Protein AF-A0AAN5RH76-F1 (afdb_monomer_lite)

Organism: Klebsiella oxytoca (NCBI:txid571)

Sequence (96 aa):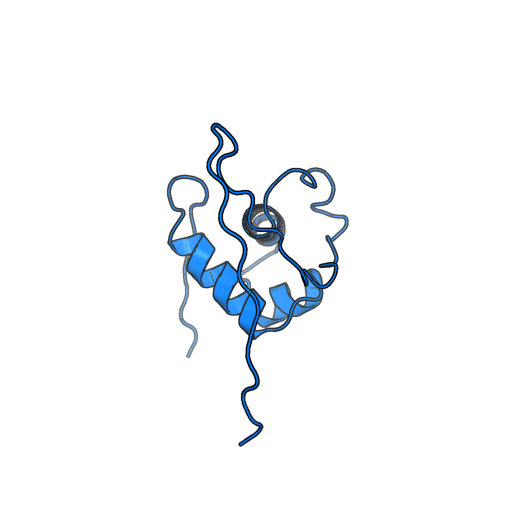
MCSDKLHTASAGVAENTRHQPVQDGYEACFIPPEVRQYTGEPLYILVAWWCLQQRGWVNRCQISDAFKVPARRASYLMSYLRGKSRRVVCEKRKVP

Foldseek 3Di:
DDDDDDDDDDDDDDDDDPDPPPPDDPPQWAQAPQQVVVVVDPPLVSVLSVCVVDPDDDDLVNVCVRRVHDSVVSVVSVVVQPVPCVRHDDDDDDDD

InterPro domains:
  IPR020357 Transcription regulator CaiF/GrlA [PF07180] (22-95)
  IPR036388 Winged helix-like DNA-binding domain superfamily [G3DSA:1.10.10.10] (21-96)

Secondary structure (DSSP, 8-state):
-----------------------TT-------GGGGGGTTS-HHHHHHHHHHTSSS---HHHHHHHHT--HHHHHHHHHHHHT-TTT---------

pLDDT: mean 77.15, std 22.2, range [29.33, 95.56]

Radius of gyration: 18.07 Å; chains: 1; bounding box: 32×41×55 Å

Structure (mmCIF, N/CA/C/O backbone):
data_AF-A0AAN5RH76-F1
#
_entry.id   AF-A0AAN5RH76-F1
#
loop_
_atom_site.group_PDB
_atom_site.id
_atom_site.type_symbol
_atom_site.label_atom_id
_atom_site.label_alt_id
_atom_site.label_comp_id
_atom_site.label_asym_id
_atom_site.label_entity_id
_atom_site.label_seq_id
_atom_site.pdbx_PDB_ins_code
_atom_site.Cartn_x
_atom_site.Cartn_y
_atom_site.Cartn_z
_atom_site.occupancy
_atom_site.B_iso_or_equiv
_atom_site.auth_seq_id
_atom_site.auth_comp_id
_atom_site.auth_asym_id
_atom_site.auth_atom_id
_atom_site.pdbx_PDB_model_num
ATOM 1 N N . MET A 1 1 ? 17.172 -26.462 12.769 1.00 44.03 1 MET A N 1
ATOM 2 C CA . MET A 1 1 ? 16.508 -26.843 14.029 1.00 44.03 1 MET A CA 1
ATOM 3 C C . MET A 1 1 ? 17.140 -26.022 15.132 1.00 44.03 1 MET A C 1
ATOM 5 O O . MET A 1 1 ? 18.332 -26.186 15.333 1.00 44.03 1 MET A O 1
ATOM 9 N N . CYS A 1 2 ? 16.396 -25.124 15.775 1.00 29.33 2 CYS A N 1
ATOM 10 C CA . CYS A 1 2 ? 16.825 -24.471 17.014 1.00 29.33 2 CYS A CA 1
ATOM 11 C C . CYS A 1 2 ? 15.627 -24.427 17.958 1.00 29.33 2 CYS A C 1
ATOM 13 O O . CYS A 1 2 ? 14.510 -24.139 17.533 1.00 29.33 2 CYS A O 1
ATOM 15 N N . SER A 1 3 ? 15.898 -24.840 19.187 1.00 44.19 3 SER A N 1
ATOM 16 C CA . SER A 1 3 ? 14.980 -25.519 20.088 1.00 44.19 3 SER A CA 1
ATOM 17 C C . SER A 1 3 ? 14.177 -24.610 21.013 1.00 44.19 3 SER A C 1
ATOM 19 O O . SER A 1 3 ? 14.541 -23.476 21.305 1.00 44.19 3 SER A O 1
ATOM 21 N N . ASP A 1 4 ? 13.106 -25.230 21.494 1.00 46.94 4 ASP A N 1
ATOM 22 C CA . ASP A 1 4 ? 12.104 -24.845 22.480 1.00 46.94 4 ASP A CA 1
ATOM 23 C C . ASP A 1 4 ? 12.635 -24.851 23.932 1.00 46.94 4 ASP A C 1
ATOM 25 O O . ASP A 1 4 ? 13.320 -25.806 24.313 1.00 46.94 4 ASP A O 1
ATOM 29 N N . LYS A 1 5 ? 12.263 -23.853 24.754 1.00 43.56 5 LYS A N 1
ATOM 30 C CA . LYS A 1 5 ? 12.203 -23.920 26.235 1.00 43.56 5 LYS A CA 1
ATOM 31 C C . LYS A 1 5 ? 11.237 -22.850 26.812 1.00 43.56 5 LYS A C 1
ATOM 33 O O . LYS A 1 5 ? 11.624 -21.704 27.004 1.00 43.56 5 LYS A O 1
ATOM 38 N N . LEU A 1 6 ? 9.975 -23.249 27.032 1.00 49.16 6 LEU A N 1
ATOM 39 C CA . LEU A 1 6 ? 9.156 -23.238 28.283 1.00 49.16 6 LEU A CA 1
ATOM 40 C C . LEU A 1 6 ? 9.670 -22.410 29.500 1.00 49.16 6 LEU A C 1
ATOM 42 O O . LEU A 1 6 ? 10.867 -22.428 29.749 1.00 49.16 6 LEU A O 1
ATOM 46 N N . HIS A 1 7 ? 8.912 -21.784 30.424 1.00 40.00 7 HIS A N 1
ATOM 47 C CA . HIS A 1 7 ? 7.497 -21.711 30.872 1.00 40.00 7 HIS A CA 1
ATOM 48 C C . HIS A 1 7 ? 7.388 -20.542 31.901 1.00 40.00 7 HIS A C 1
ATOM 50 O O . HIS A 1 7 ? 8.385 -20.262 32.564 1.00 40.00 7 HIS A O 1
ATOM 56 N N . THR A 1 8 ? 6.197 -19.970 32.158 1.00 33.16 8 THR A N 1
ATOM 57 C CA . THR A 1 8 ? 5.607 -19.781 33.521 1.00 33.16 8 THR A CA 1
ATOM 58 C C . THR A 1 8 ? 4.255 -19.056 33.444 1.00 33.16 8 THR A C 1
ATOM 60 O O . THR A 1 8 ? 4.109 -18.053 32.754 1.00 33.16 8 THR A O 1
ATOM 63 N N . ALA A 1 9 ? 3.262 -19.615 34.139 1.00 44.28 9 ALA A N 1
ATOM 64 C CA . ALA A 1 9 ? 1.860 -19.208 34.172 1.00 44.28 9 ALA A CA 1
ATOM 65 C C . ALA A 1 9 ? 1.572 -18.059 35.158 1.00 44.28 9 ALA A C 1
ATOM 67 O O . ALA A 1 9 ? 2.264 -17.916 36.162 1.00 44.28 9 ALA A O 1
ATOM 68 N N . SER A 1 10 ? 0.470 -17.331 34.941 1.00 37.38 10 SER A N 1
ATOM 69 C CA . SER A 1 10 ? -0.290 -16.701 36.028 1.00 37.38 10 SER A CA 1
ATOM 70 C C . SER A 1 10 ? -1.775 -16.601 35.669 1.00 37.38 10 SER A C 1
ATOM 72 O O . SER A 1 10 ? -2.138 -16.171 34.574 1.00 37.38 10 SER A O 1
ATOM 74 N N . ALA A 1 11 ? -2.611 -17.049 36.603 1.00 46.03 11 ALA A N 1
ATOM 75 C CA . ALA A 1 11 ? -4.063 -16.960 36.598 1.00 46.03 11 ALA A CA 1
ATOM 76 C C . ALA A 1 11 ? -4.518 -15.644 37.254 1.00 46.03 11 ALA A C 1
ATOM 78 O O . ALA A 1 11 ? -3.896 -15.187 38.209 1.00 46.03 11 ALA A O 1
ATOM 79 N N . GLY A 1 12 ? -5.637 -15.073 36.799 1.00 35.88 12 GLY A N 1
ATOM 80 C CA . GLY A 1 12 ? -6.278 -13.941 37.473 1.00 35.88 12 GLY A CA 1
ATOM 81 C C . GLY A 1 12 ? -7.358 -13.278 36.621 1.00 35.88 12 GLY A C 1
ATOM 82 O O . GLY A 1 12 ? -7.064 -12.648 35.614 1.00 35.88 12 GLY A O 1
ATOM 83 N N . VAL A 1 13 ? -8.613 -13.454 37.022 1.00 45.59 13 VAL A N 1
ATOM 84 C CA . VAL A 1 13 ? -9.825 -12.888 36.413 1.00 45.59 13 VAL A CA 1
ATOM 85 C C . VAL A 1 13 ? -9.955 -11.400 36.760 1.00 45.59 13 VAL A C 1
ATOM 87 O O . VAL A 1 13 ? -9.961 -11.083 37.944 1.00 45.59 13 VAL A O 1
ATOM 90 N N . ALA A 1 14 ? -10.138 -10.521 35.763 1.00 39.16 14 ALA A N 1
ATOM 91 C CA . ALA A 1 14 ? -10.911 -9.272 35.879 1.00 39.16 14 ALA A CA 1
ATOM 92 C C . ALA A 1 14 ? -11.150 -8.607 34.502 1.00 39.16 14 ALA A C 1
ATOM 94 O O . ALA A 1 14 ? -10.225 -8.212 33.803 1.00 39.16 14 ALA A O 1
ATOM 95 N N . GLU A 1 15 ? -12.426 -8.559 34.126 1.00 41.69 15 GLU A N 1
ATOM 96 C CA . GLU A 1 15 ? -13.177 -7.445 33.531 1.00 41.69 15 GLU A CA 1
ATOM 97 C C . GLU A 1 15 ? -12.469 -6.360 32.675 1.00 41.69 15 GLU A C 1
ATOM 99 O O . GLU A 1 15 ? -11.614 -5.605 33.119 1.00 41.69 15 GLU A O 1
ATOM 104 N N . ASN A 1 16 ? -12.993 -6.205 31.452 1.00 46.88 16 ASN A N 1
ATOM 105 C CA . ASN A 1 16 ? -12.942 -5.014 30.598 1.00 46.88 16 ASN A CA 1
ATOM 106 C C . ASN A 1 16 ? -11.559 -4.461 30.209 1.00 46.88 16 ASN A C 1
ATOM 108 O O . ASN A 1 16 ? -11.185 -3.345 30.550 1.00 46.88 16 ASN A O 1
ATOM 112 N N . THR A 1 17 ? -10.849 -5.170 29.338 1.00 46.31 17 THR A N 1
ATOM 113 C CA . THR A 1 17 ? -9.917 -4.542 28.391 1.00 46.31 17 THR A CA 1
ATOM 114 C C . THR A 1 17 ? -9.901 -5.417 27.150 1.00 46.31 17 THR A C 1
ATOM 116 O O . THR A 1 17 ? -9.310 -6.494 27.149 1.00 46.31 17 THR A O 1
ATOM 119 N N . ARG A 1 18 ? -10.621 -5.012 26.093 1.00 38.34 18 ARG A N 1
ATOM 120 C CA . ARG A 1 18 ? -10.562 -5.722 24.808 1.00 38.34 18 ARG A CA 1
ATOM 121 C C . ARG A 1 18 ? -9.116 -5.672 24.338 1.00 38.34 18 ARG A C 1
ATOM 123 O O . ARG A 1 18 ? -8.644 -4.612 23.945 1.00 38.34 18 ARG A O 1
ATOM 130 N N . HIS A 1 19 ? -8.457 -6.820 24.456 1.00 40.78 19 HIS A N 1
ATOM 131 C CA . HIS A 1 19 ? -7.066 -7.095 24.144 1.00 40.78 19 HIS A CA 1
ATOM 132 C C . HIS A 1 19 ? -6.542 -6.214 23.007 1.00 40.78 19 HIS A C 1
ATOM 134 O O . HIS A 1 19 ? -6.768 -6.492 21.830 1.00 40.78 19 HIS A O 1
ATOM 140 N N . GLN A 1 20 ? -5.822 -5.150 23.363 1.00 39.78 20 GLN A N 1
ATOM 141 C CA . GLN A 1 20 ? -4.793 -4.635 22.480 1.00 39.78 20 GLN A CA 1
ATOM 142 C C . GLN A 1 20 ? -3.718 -5.720 22.453 1.00 39.78 20 GLN A C 1
ATOM 144 O O . GLN A 1 20 ? -3.137 -6.005 23.503 1.00 39.78 20 GLN A O 1
ATOM 149 N N . PRO A 1 21 ? -3.461 -6.375 21.309 1.00 37.50 21 PRO A N 1
ATOM 150 C CA . PRO A 1 21 ? -2.254 -7.163 21.213 1.00 37.50 21 PRO A CA 1
ATOM 151 C C . PRO A 1 21 ? -1.102 -6.171 21.364 1.00 37.50 21 PRO A C 1
ATOM 153 O O . PRO A 1 21 ? -0.923 -5.291 20.521 1.00 37.50 21 PRO A O 1
ATOM 156 N N . VAL A 1 22 ? -0.369 -6.289 22.470 1.00 47.03 22 VAL A N 1
ATOM 157 C CA . VAL A 1 22 ? 0.981 -5.747 22.611 1.00 47.03 22 VAL A CA 1
ATOM 158 C C . VAL A 1 22 ? 1.754 -6.259 21.399 1.00 47.03 22 VAL A C 1
ATOM 160 O O . VAL A 1 22 ? 2.026 -7.451 21.278 1.00 47.03 22 VAL A O 1
ATOM 163 N N . GLN A 1 23 ? 1.977 -5.381 20.422 1.00 51.31 23 GLN A N 1
ATOM 164 C CA . GLN A 1 23 ? 2.773 -5.701 19.245 1.00 51.31 23 GLN A CA 1
ATOM 165 C C . GLN A 1 23 ? 4.220 -5.346 19.553 1.00 51.31 23 GLN A C 1
ATOM 167 O O . GLN A 1 23 ? 4.718 -4.302 19.133 1.00 51.31 23 GLN A O 1
ATOM 172 N N . ASP A 1 24 ? 4.886 -6.231 20.288 1.00 39.06 24 ASP A N 1
ATOM 173 C CA . ASP A 1 24 ? 6.340 -6.266 20.324 1.00 39.06 24 ASP A CA 1
ATOM 174 C C . ASP A 1 24 ? 6.844 -6.515 18.892 1.00 39.06 24 ASP A C 1
ATOM 176 O O . ASP A 1 24 ? 6.533 -7.530 18.264 1.00 39.06 24 ASP A O 1
ATOM 180 N N . GLY A 1 25 ? 7.578 -5.547 18.337 1.00 41.97 25 GLY A N 1
ATOM 181 C CA . GLY A 1 25 ? 8.290 -5.709 17.068 1.00 41.97 25 GLY A CA 1
ATOM 182 C C . GLY A 1 25 ? 7.585 -5.201 15.805 1.00 41.97 25 GLY A C 1
ATOM 183 O O . GLY A 1 25 ? 7.777 -5.775 14.729 1.00 41.97 25 GLY A O 1
ATOM 184 N N . TYR A 1 26 ? 6.825 -4.099 15.856 1.00 49.72 26 TYR A N 1
ATOM 185 C CA . TYR A 1 26 ? 6.792 -3.260 14.656 1.00 49.72 26 TYR A CA 1
ATOM 186 C C . TYR A 1 26 ? 8.179 -2.615 14.532 1.00 49.72 26 TYR A C 1
ATOM 188 O O . TYR A 1 26 ? 8.513 -1.668 15.233 1.00 49.72 26 TYR A O 1
ATOM 196 N N . GLU A 1 27 ? 9.033 -3.151 13.658 1.00 53.19 27 GLU A N 1
ATOM 197 C CA . GLU A 1 27 ? 10.114 -2.337 13.099 1.00 53.19 27 GLU A CA 1
ATOM 198 C C . GLU A 1 27 ? 9.482 -1.006 12.685 1.00 53.19 27 GLU A C 1
ATOM 200 O O . GLU A 1 27 ? 8.460 -1.011 11.986 1.00 53.19 27 GLU A O 1
ATOM 205 N N . ALA A 1 28 ? 10.005 0.107 13.198 1.00 63.56 28 ALA A N 1
ATOM 206 C CA . ALA A 1 28 ? 9.478 1.436 12.941 1.00 63.56 28 ALA A CA 1
ATOM 207 C C . ALA A 1 28 ? 9.409 1.662 11.423 1.00 63.56 28 ALA A C 1
ATOM 209 O O . ALA A 1 28 ? 10.404 1.956 10.769 1.00 63.56 28 ALA A O 1
ATOM 210 N N . CYS A 1 29 ? 8.227 1.447 10.847 1.00 72.31 29 CYS A N 1
ATOM 211 C CA . CYS A 1 29 ? 8.001 1.599 9.421 1.00 72.31 29 CYS A CA 1
ATOM 212 C C . CYS A 1 29 ? 8.152 3.084 9.088 1.00 72.31 29 CYS A C 1
ATOM 214 O O . CYS A 1 29 ? 7.571 3.943 9.759 1.00 72.31 29 CYS A O 1
ATOM 216 N N . PHE A 1 30 ? 8.903 3.388 8.037 1.00 88.44 30 PHE A N 1
ATOM 217 C CA . PHE A 1 30 ? 9.037 4.758 7.575 1.00 88.44 30 PHE A CA 1
ATOM 218 C C . PHE A 1 30 ? 7.727 5.201 6.917 1.00 88.44 30 PHE A C 1
ATOM 220 O O . PHE A 1 30 ? 7.211 4.522 6.032 1.00 88.44 30 PHE A O 1
ATOM 227 N N . ILE A 1 31 ? 7.189 6.346 7.344 1.00 90.75 31 ILE A N 1
ATOM 228 C CA . ILE A 1 31 ? 6.003 6.947 6.725 1.00 90.75 31 ILE A CA 1
ATOM 229 C C . ILE A 1 31 ? 6.470 8.014 5.721 1.00 90.75 31 ILE A C 1
ATOM 231 O O . ILE A 1 31 ? 7.031 9.038 6.151 1.00 90.75 31 ILE A O 1
ATOM 235 N N 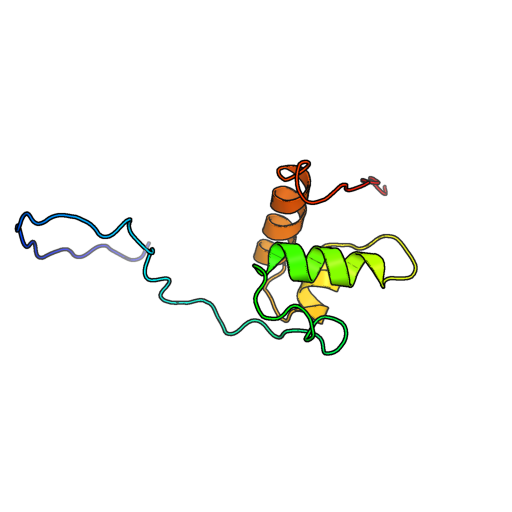. PRO A 1 32 ? 6.233 7.804 4.408 1.00 91.50 32 PRO A N 1
ATOM 236 C CA . PRO A 1 32 ? 6.570 8.774 3.376 1.00 91.50 32 PRO A CA 1
ATOM 237 C C . PRO A 1 32 ? 5.924 10.138 3.656 1.00 91.50 32 PRO A C 1
ATOM 239 O O . PRO A 1 32 ? 4.777 10.180 4.120 1.00 91.50 32 PRO A O 1
ATOM 242 N N . PRO A 1 33 ? 6.641 11.255 3.427 1.00 91.06 33 PRO A N 1
ATOM 243 C CA . PRO A 1 33 ? 6.150 12.596 3.742 1.00 91.06 33 PRO A CA 1
ATOM 244 C C . PRO A 1 33 ? 4.799 12.901 3.094 1.00 91.06 33 PRO A C 1
ATOM 246 O O . PRO A 1 33 ? 3.965 13.567 3.704 1.00 91.06 33 PRO A O 1
ATOM 249 N N . GLU A 1 34 ? 4.540 12.338 1.919 1.00 90.69 34 GLU A N 1
ATOM 250 C CA . GLU A 1 34 ? 3.337 12.566 1.130 1.00 90.69 34 GLU A CA 1
ATOM 251 C C . GLU A 1 34 ? 2.066 11.968 1.757 1.00 90.69 34 GLU A C 1
ATOM 253 O O . GLU A 1 34 ? 0.951 12.324 1.377 1.00 90.69 34 GLU A O 1
ATOM 258 N N . VAL A 1 35 ? 2.212 11.068 2.735 1.00 92.94 35 VAL A N 1
ATOM 259 C CA . VAL A 1 35 ? 1.091 10.478 3.486 1.00 92.94 35 VAL A CA 1
ATOM 260 C C . VAL A 1 35 ? 1.157 10.753 4.986 1.00 92.94 35 VAL A C 1
ATOM 262 O O . VAL A 1 35 ? 0.331 10.240 5.741 1.00 92.94 35 VAL A O 1
ATOM 265 N N . ARG A 1 36 ? 2.085 11.603 5.445 1.00 91.06 36 ARG A N 1
ATOM 266 C CA . ARG A 1 36 ? 2.216 11.937 6.875 1.00 91.06 36 ARG A CA 1
ATOM 267 C C . ARG A 1 36 ? 0.997 12.641 7.458 1.00 91.06 36 ARG A C 1
ATOM 269 O O . ARG A 1 36 ? 0.759 12.527 8.653 1.00 91.06 36 ARG A O 1
ATOM 276 N N . GLN A 1 37 ? 0.198 13.314 6.634 1.00 90.31 37 GLN A N 1
ATOM 277 C CA . GLN A 1 37 ? -1.063 13.916 7.079 1.00 90.31 37 GLN A CA 1
ATOM 278 C C . GLN A 1 37 ? -2.094 12.884 7.572 1.00 90.31 37 GLN A C 1
ATOM 280 O O . GLN A 1 37 ? -3.061 13.247 8.231 1.00 90.31 37 GLN A O 1
ATOM 285 N N . TYR A 1 38 ? -1.877 11.597 7.284 1.00 90.44 38 TYR A N 1
ATOM 286 C CA . TYR A 1 38 ? -2.755 10.499 7.677 1.00 90.44 38 TYR A CA 1
ATOM 287 C C . TYR A 1 38 ? -2.182 9.639 8.817 1.00 90.44 38 TYR A C 1
ATOM 289 O O . TYR A 1 38 ? -2.673 8.538 9.031 1.00 90.44 38 TYR A O 1
ATOM 297 N N . THR A 1 39 ? -1.159 10.090 9.554 1.00 82.38 39 THR A N 1
ATOM 298 C CA . THR A 1 39 ? -0.398 9.305 10.562 1.00 82.38 39 THR A CA 1
ATOM 299 C C . THR A 1 39 ? -1.207 8.634 11.684 1.00 82.38 39 THR A C 1
ATOM 301 O O . THR A 1 39 ? -0.647 7.803 12.393 1.00 82.38 39 THR A O 1
ATOM 304 N N . GLY A 1 40 ? -2.503 8.921 11.838 1.00 85.81 40 GLY A N 1
ATOM 305 C CA . GLY A 1 40 ? -3.413 8.203 12.745 1.00 85.81 40 GLY A CA 1
ATOM 306 C C . GLY A 1 40 ? -4.109 6.975 12.138 1.00 85.81 40 GLY A C 1
ATOM 307 O O . GLY A 1 40 ? -4.750 6.209 12.855 1.00 85.81 40 GLY A O 1
ATOM 308 N N . GLU A 1 41 ? -4.007 6.772 10.827 1.00 91.75 41 GLU A N 1
ATOM 309 C CA . GLU A 1 41 ? -4.600 5.632 10.130 1.00 91.75 41 GLU A CA 1
ATOM 310 C C . GLU A 1 41 ? -3.673 4.403 10.166 1.00 91.75 41 GLU A C 1
ATOM 312 O O . GLU A 1 41 ? -2.446 4.528 10.227 1.00 91.75 41 GLU A O 1
ATOM 317 N N . PRO A 1 42 ? -4.222 3.176 10.083 1.00 91.56 42 PRO A N 1
ATOM 318 C CA . PRO A 1 42 ? -3.403 1.976 10.051 1.00 91.56 42 PRO A CA 1
ATOM 319 C C . PRO A 1 42 ? -2.564 1.926 8.768 1.00 91.56 42 PRO A C 1
ATOM 321 O O . PRO A 1 42 ? -3.003 2.348 7.699 1.00 91.56 42 PRO A O 1
ATOM 324 N N . LEU A 1 43 ? -1.381 1.310 8.849 1.00 91.25 43 LEU A N 1
ATOM 325 C CA . LEU A 1 43 ? -0.378 1.298 7.775 1.00 91.25 43 LEU A CA 1
ATOM 326 C C . LEU A 1 43 ? -0.925 0.935 6.384 1.00 91.25 43 LEU A C 1
ATOM 328 O O . LEU A 1 43 ? -0.521 1.522 5.387 1.00 91.25 43 LEU A O 1
ATOM 332 N N . TYR A 1 44 ? -1.857 -0.015 6.288 1.00 92.12 44 TYR A N 1
ATOM 333 C CA . TYR A 1 44 ? -2.418 -0.398 4.990 1.00 92.12 44 TYR A CA 1
ATOM 334 C C . TYR A 1 44 ? -3.211 0.745 4.326 1.00 92.12 44 TYR A C 1
ATOM 336 O O . TYR A 1 44 ? -3.194 0.858 3.105 1.00 92.12 44 TYR A O 1
ATOM 344 N N . ILE A 1 45 ? -3.857 1.619 5.105 1.00 93.06 45 ILE A N 1
ATOM 345 C CA . ILE A 1 45 ? -4.547 2.815 4.599 1.00 93.06 45 ILE A CA 1
ATOM 346 C C . ILE A 1 45 ? -3.531 3.859 4.133 1.00 93.06 45 ILE A C 1
ATOM 348 O O . ILE A 1 45 ? -3.720 4.442 3.070 1.00 93.06 45 ILE A O 1
ATOM 352 N N . LEU A 1 46 ? -2.420 4.036 4.856 1.00 94.25 46 LEU A N 1
ATOM 353 C CA . LEU A 1 46 ? -1.318 4.894 4.401 1.00 94.25 46 LEU A CA 1
ATOM 354 C C . LEU A 1 46 ? -0.767 4.426 3.051 1.00 94.25 46 LEU A C 1
ATOM 356 O O . LEU A 1 46 ? -0.569 5.235 2.149 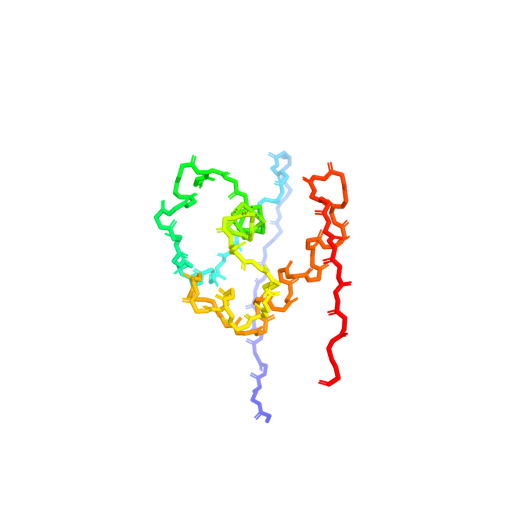1.00 94.25 46 LEU A O 1
ATOM 360 N N . VAL A 1 47 ? -0.582 3.113 2.883 1.00 94.38 47 VAL A N 1
ATOM 361 C CA . VAL A 1 47 ? -0.176 2.518 1.602 1.00 94.38 47 VAL A CA 1
ATOM 362 C C . VAL A 1 47 ? -1.211 2.793 0.513 1.00 94.38 47 VAL A C 1
ATOM 364 O O . VAL A 1 47 ? -0.826 3.134 -0.599 1.00 94.38 47 VAL A O 1
ATOM 367 N N . ALA A 1 48 ? -2.511 2.693 0.809 1.00 94.56 48 ALA A N 1
ATOM 368 C CA . ALA A 1 48 ? -3.560 3.006 -0.163 1.00 94.56 48 ALA A CA 1
ATOM 369 C C . ALA A 1 48 ? -3.506 4.471 -0.623 1.00 94.56 48 ALA A C 1
ATOM 371 O O . ALA A 1 48 ? -3.520 4.730 -1.825 1.00 94.56 48 ALA A O 1
ATOM 372 N N . TRP A 1 49 ? -3.378 5.414 0.315 1.00 95.31 49 TRP A N 1
ATOM 373 C CA . TRP A 1 49 ? -3.212 6.834 -0.002 1.00 95.31 49 TRP A CA 1
ATOM 374 C C . TRP A 1 49 ? -1.965 7.090 -0.835 1.00 95.31 49 TRP A C 1
ATOM 376 O O . TRP A 1 49 ? -2.020 7.828 -1.813 1.00 95.31 49 TRP A O 1
ATOM 386 N N . TRP A 1 50 ? -0.856 6.443 -0.487 1.00 95.56 50 TRP A N 1
ATOM 387 C CA . TRP A 1 50 ? 0.385 6.574 -1.234 1.00 95.56 50 TRP A CA 1
ATOM 388 C C . TRP A 1 50 ? 0.246 6.024 -2.658 1.00 95.56 50 TRP A C 1
ATOM 390 O O . TRP A 1 50 ? 0.706 6.665 -3.599 1.00 95.56 50 TRP A O 1
ATOM 400 N N . CYS A 1 51 ? -0.446 4.892 -2.839 1.00 94.25 51 CYS A N 1
ATOM 401 C CA . CYS A 1 51 ? -0.734 4.317 -4.154 1.00 94.25 51 CYS A CA 1
ATOM 402 C C . CYS A 1 51 ? -1.529 5.273 -5.055 1.00 94.25 51 CYS A C 1
ATOM 404 O O . CYS A 1 51 ? -1.243 5.335 -6.246 1.00 94.25 51 CYS A O 1
ATOM 406 N N . LEU A 1 52 ? -2.483 6.037 -4.506 1.00 92.69 52 LEU A N 1
ATOM 407 C CA . LEU A 1 52 ? -3.272 7.016 -5.273 1.00 92.69 52 LEU A CA 1
ATOM 408 C C . LEU A 1 52 ? -2.429 8.171 -5.827 1.00 92.69 52 LEU A C 1
ATOM 410 O O . LEU A 1 52 ? -2.809 8.792 -6.815 1.00 92.69 52 LEU A O 1
ATOM 414 N N . GLN A 1 53 ? -1.288 8.455 -5.205 1.00 93.12 53 GLN A N 1
ATOM 415 C CA . GLN A 1 53 ? -0.374 9.505 -5.651 1.00 93.12 53 GLN A CA 1
ATOM 416 C C . GLN A 1 53 ? 0.604 9.014 -6.729 1.00 93.12 53 GLN A C 1
ATOM 418 O O . GLN A 1 53 ? 1.286 9.821 -7.362 1.00 93.12 53 GLN A O 1
ATOM 423 N N . GLN A 1 54 ? 0.682 7.699 -6.963 1.00 93.50 54 GLN A N 1
ATOM 424 C CA . GLN A 1 54 ? 1.584 7.134 -7.959 1.00 93.50 54 GLN A CA 1
ATOM 425 C C . GLN A 1 54 ? 1.003 7.284 -9.366 1.00 93.50 54 GLN A C 1
ATOM 427 O O . GLN A 1 54 ? -0.157 6.972 -9.625 1.00 93.50 54 GLN A O 1
ATOM 432 N N . ARG A 1 55 ? 1.839 7.704 -10.320 1.00 87.94 55 ARG A N 1
ATOM 433 C CA . ARG A 1 55 ? 1.464 7.832 -11.739 1.00 87.94 55 ARG A CA 1
ATOM 434 C C . ARG A 1 55 ? 1.512 6.480 -12.467 1.00 87.94 55 ARG A C 1
ATOM 436 O O . ARG A 1 55 ? 2.213 6.340 -13.466 1.00 87.94 55 ARG A O 1
ATOM 443 N N . GLY A 1 56 ? 0.812 5.467 -11.953 1.00 90.88 56 GLY A N 1
ATOM 444 C CA . GLY A 1 56 ? 0.713 4.155 -12.600 1.0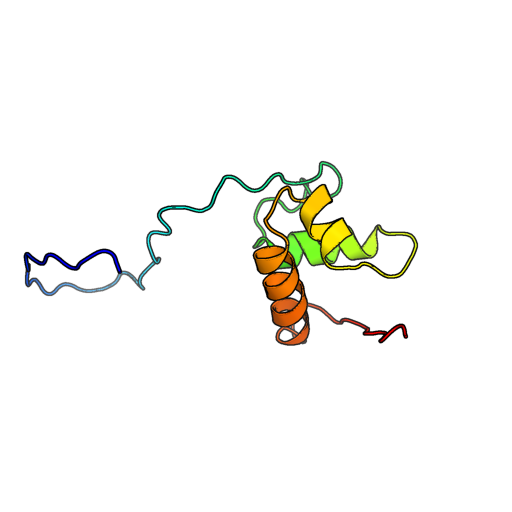0 90.88 56 GLY A CA 1
ATOM 445 C C . GLY A 1 56 ? 0.492 2.974 -11.655 1.00 90.88 56 GLY A C 1
ATOM 446 O O . GLY A 1 56 ? 0.139 3.123 -10.489 1.00 90.88 56 GLY A O 1
ATOM 447 N N . TRP A 1 57 ? 0.705 1.767 -12.189 1.00 92.44 57 TRP A N 1
ATOM 448 C CA . TRP A 1 57 ? 0.550 0.518 -11.442 1.00 92.44 57 TRP A CA 1
ATOM 449 C C . TRP A 1 57 ? 1.658 0.351 -10.405 1.00 92.44 57 TRP A C 1
ATOM 451 O O . TRP A 1 57 ? 2.838 0.379 -10.746 1.00 92.44 57 TRP A O 1
ATOM 461 N N . VAL A 1 58 ? 1.262 0.105 -9.158 1.00 94.19 58 VAL A N 1
ATOM 462 C CA . VAL A 1 58 ? 2.180 -0.092 -8.033 1.00 94.19 58 VAL A CA 1
ATOM 463 C C . VAL A 1 58 ? 2.425 -1.578 -7.783 1.00 94.19 58 VAL A C 1
ATOM 465 O O . VAL A 1 58 ? 1.484 -2.374 -7.720 1.00 94.19 58 VAL A O 1
ATOM 468 N N . ASN A 1 59 ? 3.688 -1.958 -7.594 1.00 93.69 59 ASN A N 1
ATOM 469 C CA . ASN A 1 59 ? 4.098 -3.309 -7.217 1.00 93.69 59 ASN A CA 1
ATOM 470 C C . ASN A 1 59 ? 4.597 -3.396 -5.759 1.00 93.69 59 ASN A C 1
ATOM 472 O O . ASN A 1 59 ? 4.780 -2.395 -5.066 1.00 93.69 59 ASN A O 1
ATOM 476 N N . ARG A 1 60 ? 4.835 -4.627 -5.285 1.00 93.75 60 ARG A N 1
ATOM 477 C CA . ARG A 1 60 ? 5.292 -4.881 -3.907 1.00 93.75 60 ARG A CA 1
ATOM 478 C C . ARG A 1 60 ? 6.648 -4.245 -3.584 1.00 93.75 60 ARG A C 1
ATOM 480 O O . ARG A 1 60 ? 6.864 -3.888 -2.434 1.00 93.75 60 ARG A O 1
ATOM 487 N N . CYS A 1 61 ? 7.549 -4.136 -4.561 1.00 94.62 61 CYS A N 1
ATOM 488 C CA . CYS A 1 61 ? 8.893 -3.599 -4.355 1.00 94.62 61 CYS A CA 1
ATOM 489 C C . CYS A 1 61 ? 8.824 -2.089 -4.125 1.00 94.62 61 CYS A C 1
ATOM 491 O O . CYS A 1 61 ? 9.368 -1.608 -3.145 1.00 94.62 61 CYS A O 1
ATOM 493 N N . GLN A 1 62 ? 8.020 -1.373 -4.916 1.00 95.50 62 GLN A N 1
ATOM 494 C CA . GLN A 1 62 ? 7.788 0.062 -4.726 1.00 95.50 62 GLN A CA 1
ATOM 495 C C . GLN A 1 62 ? 7.232 0.381 -3.329 1.00 95.50 62 GLN A C 1
ATOM 497 O O . GLN A 1 62 ? 7.680 1.323 -2.684 1.00 95.50 62 GLN A O 1
ATOM 502 N N . ILE A 1 63 ? 6.300 -0.438 -2.825 1.00 94.69 63 ILE A N 1
ATOM 503 C CA . ILE A 1 63 ? 5.776 -0.295 -1.455 1.00 94.69 63 ILE A CA 1
ATOM 504 C C . ILE A 1 63 ? 6.867 -0.598 -0.418 1.00 94.69 63 ILE A C 1
ATOM 506 O O . ILE A 1 63 ? 6.989 0.117 0.574 1.00 94.69 63 ILE A O 1
ATOM 510 N N . SER A 1 64 ? 7.655 -1.655 -0.641 1.00 95.00 64 SER A N 1
ATOM 511 C CA . SER A 1 64 ? 8.793 -2.035 0.207 1.00 95.00 64 SER A CA 1
ATOM 512 C C . SER A 1 64 ? 9.776 -0.871 0.358 1.00 95.00 64 SER A C 1
ATOM 514 O O . SER A 1 64 ? 10.141 -0.514 1.477 1.00 95.00 64 SER A O 1
ATOM 516 N N . ASP A 1 65 ? 10.130 -0.237 -0.760 1.00 94.50 65 ASP A N 1
ATOM 517 C CA . ASP A 1 65 ? 11.122 0.832 -0.828 1.00 94.50 65 ASP A CA 1
ATOM 518 C C . ASP A 1 65 ? 10.617 2.140 -0.223 1.00 94.50 65 ASP A C 1
ATOM 520 O O . ASP A 1 65 ? 11.376 2.818 0.477 1.00 94.50 65 ASP A O 1
ATOM 524 N N . ALA A 1 66 ? 9.349 2.481 -0.469 1.00 94.62 66 ALA A N 1
ATOM 525 C CA . ALA A 1 66 ? 8.731 3.699 0.039 1.00 94.62 66 ALA A CA 1
ATOM 526 C C . ALA A 1 66 ? 8.520 3.639 1.554 1.00 94.62 66 ALA A C 1
ATOM 528 O O . ALA A 1 66 ? 8.882 4.576 2.253 1.00 94.62 66 ALA A O 1
ATOM 529 N N . PHE A 1 67 ? 7.988 2.529 2.073 1.00 93.19 67 PHE A N 1
ATOM 530 C CA . PHE A 1 67 ? 7.646 2.392 3.496 1.00 93.19 67 PHE A CA 1
ATOM 53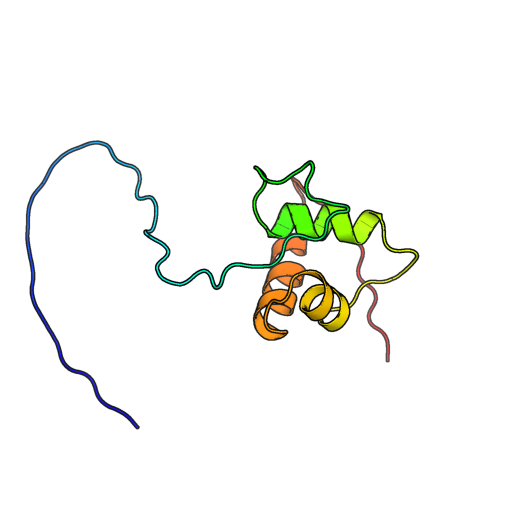1 C C . PHE A 1 67 ? 8.758 1.758 4.342 1.00 93.19 67 PHE A C 1
ATOM 533 O O . PHE A 1 67 ? 8.592 1.568 5.548 1.00 93.19 67 PHE A O 1
ATOM 540 N N . LYS A 1 68 ? 9.889 1.402 3.717 1.00 93.31 68 LYS A N 1
ATOM 541 C CA . LYS A 1 68 ? 11.012 0.683 4.345 1.00 93.31 68 LYS A CA 1
ATOM 542 C C . LYS A 1 68 ? 10.546 -0.556 5.111 1.00 93.31 68 LYS A C 1
ATOM 544 O O . LYS A 1 68 ? 10.977 -0.824 6.224 1.00 93.31 68 LYS A O 1
ATOM 549 N N . VAL A 1 69 ? 9.638 -1.310 4.495 1.00 91.62 69 VAL A N 1
ATOM 550 C CA . VAL A 1 69 ? 9.144 -2.589 5.018 1.00 91.62 69 VAL A CA 1
ATOM 551 C C . VAL A 1 69 ? 9.694 -3.737 4.183 1.00 91.62 69 VAL A C 1
ATOM 553 O O . VAL A 1 69 ? 9.911 -3.548 2.988 1.00 91.62 69 VAL A O 1
ATOM 556 N N . PRO A 1 70 ? 9.846 -4.955 4.729 1.00 92.75 70 PRO A N 1
ATOM 557 C CA . PRO A 1 70 ? 10.249 -6.109 3.931 1.00 92.75 70 PRO A CA 1
ATOM 558 C C . PRO A 1 70 ? 9.251 -6.426 2.806 1.00 92.75 70 PRO A C 1
ATOM 560 O O . PRO A 1 70 ? 8.035 -6.332 2.998 1.00 92.75 70 PRO A O 1
ATOM 563 N N . ALA A 1 71 ? 9.732 -6.927 1.663 1.00 92.00 71 ALA A N 1
ATOM 564 C CA . ALA A 1 71 ? 8.885 -7.264 0.509 1.00 92.00 71 ALA A CA 1
ATOM 565 C C . ALA A 1 71 ? 7.766 -8.277 0.837 1.00 92.00 71 ALA A C 1
ATOM 567 O O . ALA A 1 71 ? 6.669 -8.225 0.268 1.00 92.00 71 ALA A O 1
ATOM 568 N N . ARG A 1 72 ? 8.008 -9.180 1.800 1.00 93.56 72 ARG A N 1
ATOM 569 C CA . ARG A 1 72 ? 6.985 -10.090 2.347 1.00 93.56 72 ARG A CA 1
ATOM 570 C C . ARG A 1 72 ? 5.846 -9.316 3.015 1.00 93.56 72 ARG A C 1
ATOM 572 O O . ARG A 1 72 ? 4.678 -9.612 2.768 1.00 93.56 72 ARG A O 1
ATOM 579 N N . ARG A 1 73 ? 6.179 -8.302 3.820 1.00 92.50 73 ARG A N 1
ATOM 580 C CA . ARG A 1 73 ? 5.212 -7.426 4.495 1.00 92.50 73 ARG A CA 1
ATOM 581 C C . ARG A 1 73 ? 4.461 -6.560 3.486 1.00 92.50 73 ARG A C 1
ATOM 583 O O . ARG A 1 73 ? 3.242 -6.481 3.569 1.00 92.50 73 ARG A O 1
ATOM 590 N N . ALA A 1 74 ? 5.143 -6.011 2.482 1.00 94.31 74 ALA A N 1
ATOM 591 C CA . ALA A 1 74 ? 4.494 -5.295 1.381 1.00 94.31 74 ALA A CA 1
ATOM 592 C C . ALA A 1 74 ? 3.488 -6.182 0.622 1.00 94.31 74 ALA A C 1
ATOM 594 O O . ALA A 1 74 ? 2.358 -5.770 0.367 1.00 94.31 74 ALA A O 1
ATOM 595 N N . SER A 1 75 ? 3.853 -7.434 0.333 1.00 94.19 75 SER A N 1
ATOM 596 C CA . SER A 1 75 ? 2.950 -8.401 -0.314 1.00 94.19 75 SER A CA 1
ATOM 597 C C . SER A 1 75 ? 1.715 -8.693 0.541 1.00 94.19 75 SER A C 1
ATOM 599 O O . SER A 1 75 ? 0.599 -8.751 0.023 1.00 94.19 75 SER A O 1
ATOM 601 N N . TYR A 1 76 ? 1.899 -8.832 1.857 1.00 94.12 76 TYR A N 1
ATOM 602 C CA . TYR A 1 76 ? 0.788 -8.969 2.794 1.00 94.12 76 TYR A CA 1
ATOM 603 C C . TYR A 1 76 ? -0.127 -7.736 2.771 1.00 94.12 76 TYR A C 1
ATOM 605 O O . TYR A 1 76 ? -1.337 -7.902 2.650 1.00 94.12 76 TYR A O 1
ATOM 613 N N . LEU A 1 77 ? 0.424 -6.515 2.799 1.00 93.06 77 LEU A N 1
ATOM 614 C CA . LEU A 1 77 ? -0.358 -5.271 2.728 1.00 93.06 77 LEU A CA 1
ATOM 615 C C . LEU A 1 77 ? -1.190 -5.191 1.440 1.00 93.06 77 LEU A C 1
ATOM 617 O O . LEU A 1 77 ? -2.376 -4.875 1.506 1.00 93.06 77 LEU A O 1
ATOM 621 N N . MET A 1 78 ? -0.616 -5.551 0.286 1.00 92.38 78 MET A N 1
ATOM 622 C CA . MET A 1 78 ? -1.349 -5.590 -0.987 1.00 92.38 78 MET A CA 1
ATOM 623 C C . MET A 1 78 ? -2.511 -6.591 -0.964 1.00 92.38 78 MET A C 1
ATOM 625 O O . MET A 1 78 ? -3.601 -6.286 -1.446 1.00 92.38 78 MET A O 1
ATOM 629 N N . SER A 1 79 ? -2.300 -7.786 -0.410 1.00 91.94 79 SER A N 1
ATOM 630 C CA . SER A 1 79 ? -3.361 -8.791 -0.269 1.00 91.94 79 SER A CA 1
ATOM 631 C C . SER A 1 79 ? -4.430 -8.351 0.730 1.00 91.94 79 SER A C 1
ATOM 633 O O . SER A 1 79 ? -5.621 -8.518 0.476 1.00 91.94 79 SER A O 1
ATOM 635 N N . TYR A 1 80 ? -4.016 -7.738 1.839 1.00 93.38 80 TYR A N 1
ATOM 636 C CA . TYR A 1 80 ? -4.911 -7.251 2.882 1.00 93.38 80 TYR A CA 1
ATOM 637 C C . TYR A 1 80 ? -5.818 -6.128 2.375 1.00 93.38 80 TYR A C 1
ATOM 639 O O . TYR A 1 80 ? -7.020 -6.146 2.631 1.00 93.38 80 TYR A O 1
ATOM 647 N N . LEU A 1 81 ? -5.264 -5.200 1.588 1.00 91.88 81 LEU A N 1
ATOM 648 C CA . LEU A 1 81 ? -6.008 -4.124 0.932 1.00 91.88 81 LEU A CA 1
ATOM 649 C C . LEU A 1 81 ? -7.168 -4.655 0.091 1.00 91.88 81 LEU A C 1
ATOM 651 O O . LEU A 1 81 ? -8.298 -4.196 0.236 1.00 91.88 81 LEU A O 1
ATOM 655 N N . ARG A 1 82 ? -6.915 -5.695 -0.711 1.00 87.19 82 ARG A N 1
ATOM 656 C CA . ARG A 1 82 ? -7.940 -6.334 -1.553 1.00 87.19 82 ARG A CA 1
ATOM 657 C C . ARG A 1 82 ? -9.093 -6.923 -0.740 1.00 87.19 82 ARG A C 1
ATOM 659 O O . ARG A 1 82 ? -10.220 -6.944 -1.219 1.00 87.19 82 ARG A O 1
ATOM 666 N N . GLY A 1 83 ? -8.824 -7.390 0.479 1.00 87.88 83 GLY A N 1
ATOM 667 C CA . GLY A 1 83 ? -9.842 -7.921 1.389 1.00 87.88 83 GLY A CA 1
ATOM 668 C C . GLY A 1 83 ? -10.656 -6.849 2.123 1.00 87.88 83 GLY A C 1
ATOM 669 O O . GLY A 1 83 ? -11.631 -7.177 2.796 1.00 87.88 83 GLY A O 1
ATOM 670 N N . LYS A 1 84 ? -10.279 -5.568 2.028 1.00 89.31 84 LYS A N 1
ATOM 671 C CA . LYS A 1 84 ? -10.912 -4.448 2.744 1.00 89.31 84 LYS A CA 1
ATOM 672 C C . LYS A 1 84 ? -11.692 -3.525 1.804 1.00 89.31 84 LYS A C 1
ATOM 674 O O . LYS A 1 84 ? -11.627 -2.304 1.941 1.00 89.31 84 LYS A O 1
ATOM 679 N N . SER A 1 85 ? -12.508 -4.111 0.927 1.00 83.81 85 SER A N 1
ATOM 680 C CA . SER A 1 85 ? -13.325 -3.405 -0.079 1.00 83.81 85 SER A CA 1
ATOM 681 C C . SER A 1 85 ? -14.262 -2.329 0.484 1.00 83.81 85 SER A C 1
ATOM 683 O O . SER A 1 85 ? -14.566 -1.363 -0.204 1.00 83.81 85 SER A O 1
ATOM 685 N N . ARG A 1 86 ? -14.677 -2.441 1.756 1.00 89.56 86 ARG A N 1
ATOM 686 C CA . ARG A 1 86 ? -15.473 -1.403 2.444 1.00 89.56 86 ARG A CA 1
ATOM 687 C C . ARG A 1 86 ? -14.719 -0.087 2.667 1.00 89.56 86 ARG A C 1
ATOM 689 O O . ARG A 1 86 ? -15.362 0.929 2.892 1.00 89.56 86 ARG A O 1
ATOM 696 N N . ARG A 1 87 ? -13.382 -0.120 2.699 1.00 89.88 87 ARG A N 1
ATOM 697 C CA . ARG A 1 87 ? -12.530 1.056 2.955 1.00 89.88 87 ARG A CA 1
ATOM 698 C C . ARG A 1 87 ? -11.672 1.432 1.753 1.00 89.88 87 ARG A C 1
ATOM 700 O O . ARG A 1 87 ? -11.365 2.605 1.598 1.00 89.88 87 ARG A O 1
ATOM 707 N N . VAL A 1 88 ? -11.262 0.459 0.939 1.00 89.69 88 VAL A N 1
ATOM 708 C CA . VAL A 1 88 ? -10.383 0.688 -0.211 1.00 89.69 88 VAL A CA 1
ATOM 709 C C . VAL A 1 88 ? -10.866 -0.128 -1.401 1.00 89.69 88 VAL A C 1
ATOM 711 O O . VAL A 1 88 ? -11.003 -1.346 -1.308 1.00 89.69 88 VAL A O 1
ATOM 714 N N . VAL A 1 89 ? -11.075 0.541 -2.532 1.00 89.06 89 VAL A N 1
ATOM 715 C CA . VAL A 1 89 ? -11.311 -0.108 -3.825 1.00 89.06 89 VAL A CA 1
ATOM 716 C C . VAL A 1 89 ? -9.967 -0.235 -4.539 1.00 89.06 89 VAL A C 1
ATOM 718 O O . VAL A 1 89 ? -9.232 0.742 -4.658 1.00 89.06 89 VAL A O 1
ATOM 721 N N . CYS A 1 90 ? -9.614 -1.445 -4.975 1.00 89.06 90 CYS A N 1
ATOM 722 C CA . CYS A 1 90 ? -8.344 -1.714 -5.649 1.00 89.06 90 CYS A CA 1
ATOM 723 C C . CYS A 1 90 ? -8.574 -2.376 -7.004 1.00 89.06 90 CYS A C 1
ATOM 725 O O . CYS A 1 90 ? -9.286 -3.378 -7.094 1.00 89.06 90 CYS A O 1
ATOM 727 N N . GLU A 1 91 ? -7.863 -1.901 -8.021 1.00 90.12 91 GLU A N 1
ATOM 728 C CA . GLU A 1 91 ? -7.724 -2.604 -9.292 1.00 90.12 91 GLU A CA 1
ATOM 729 C C . GLU A 1 91 ? -6.473 -3.488 -9.287 1.00 90.12 91 GLU A C 1
ATOM 731 O O . GLU A 1 91 ? -5.479 -3.212 -8.608 1.00 90.12 91 GLU A O 1
ATOM 736 N N . LYS A 1 92 ? -6.513 -4.594 -10.037 1.00 87.25 92 LYS A N 1
ATOM 737 C CA . LYS A 1 92 ? -5.391 -5.532 -10.147 1.00 87.25 92 LYS A CA 1
ATOM 738 C C . LYS A 1 92 ? -5.083 -5.822 -11.608 1.00 87.25 92 LYS A C 1
ATOM 740 O O . LYS A 1 92 ? -5.975 -6.156 -12.379 1.00 87.25 92 LYS A O 1
ATOM 745 N N . ARG A 1 93 ? -3.796 -5.793 -11.948 1.00 89.19 93 ARG A N 1
ATOM 746 C CA . ARG A 1 93 ? -3.276 -6.217 -13.248 1.00 89.19 93 ARG A CA 1
ATOM 747 C C . ARG A 1 93 ? -2.229 -7.302 -13.042 1.00 89.19 93 ARG A C 1
ATOM 749 O O . ARG A 1 93 ? -1.312 -7.127 -12.242 1.00 89.19 93 ARG A O 1
ATOM 756 N N . LYS A 1 94 ? -2.374 -8.425 -13.747 1.00 86.50 94 LYS A N 1
ATOM 757 C CA . LYS A 1 94 ? -1.314 -9.430 -13.865 1.00 86.50 94 LYS A CA 1
ATOM 758 C C . LYS A 1 94 ? -0.494 -9.070 -15.100 1.00 86.50 94 LYS A C 1
ATOM 760 O O . LYS A 1 94 ? -1.067 -8.911 -16.173 1.00 86.50 94 LYS A O 1
ATOM 765 N N . VAL A 1 95 ? 0.806 -8.884 -14.919 1.00 84.25 95 VAL A N 1
ATOM 766 C CA . VAL A 1 95 ? 1.753 -8.648 -16.015 1.00 84.25 95 VAL A CA 1
ATOM 767 C C . VAL A 1 95 ? 2.478 -9.979 -16.280 1.00 84.25 95 VAL A C 1
ATOM 769 O O . VAL A 1 95 ? 2.726 -10.683 -15.293 1.00 84.25 95 VAL A O 1
ATOM 772 N N . PRO A 1 96 ? 2.706 -10.364 -17.551 1.00 76.56 96 PRO A N 1
ATOM 773 C CA . PRO A 1 96 ? 3.466 -11.562 -17.91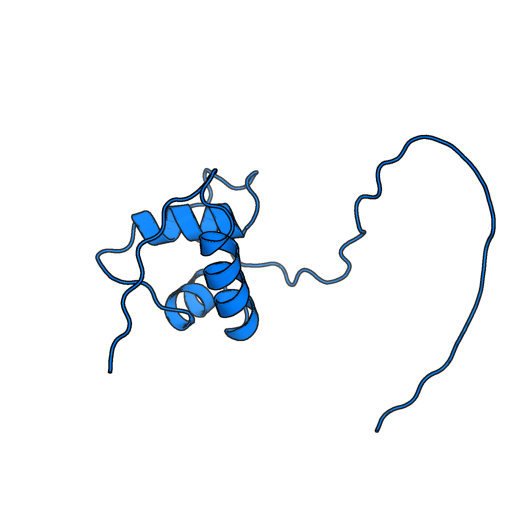8 1.00 76.56 96 PRO A CA 1
ATOM 774 C C . PRO A 1 96 ? 4.887 -11.575 -17.356 1.00 76.56 96 PRO A C 1
ATOM 776 O O . PRO A 1 96 ? 5.473 -10.476 -17.216 1.00 76.56 96 PRO A O 1
#